Protein 6S5Z (pdb70)

Organism: Streptococcus pyogenes (NCBI:txid1314)

Solvent-accessible surface area: 9080 Å² total; per-residue (Å²): 178,73,55,98,17,80,116,126,66,78,21,60,48,25,60,33,55,15,131,68,129,34,146,9,86,4,90,70,0,8,17,2,36,95,44,8,30,105,123,8,86,30,58,31,49,142,84,81,110,4,85,14,52,76,49,30,133,39,100,3,29,0,28,0,62,8,85,75,60,32,42,22,85,13,116,2,131,0,24,5,58,121,137,13,81,131,140,60,80,20,56,46,25,60,37,56,16,127,64,126,34,144,6,95,6,93,69,0,9,17,2,38,98,46,10,26,110,102,10,84,33,57,34,71,140,84,72,111,5,83,14,53,76,50,33,134,40,79,2,28,0,29,0,58,10,71,69,64,20,44,26,84,15,112,1,117,0,23,3,53,115

Foldseek 3Di:
DDDDQQRVADWAFDEEEEEAPDDDDQVVGTDPCVRHPVPKHKDWDVPFDFHSNDFAKGKTWIWTQHPVGDIDIYIYIYGYDD/DQQVVADWAFDEEEEEAPDDDDQVVGTDPCVRAPVPWHKDWDVPFDWHRNDFDKTKTWIWTAHPVGDIDIYIYIYGYHD

Nearest PDB structures (foldseek):
  6s5z-assembly2_B  TM=1.011E+00  e=1.113E-15  Streptococcus pyogenes
  8yk7-assembly1_A  TM=9.134E-01  e=9.738E-09  Limosilactobacillus reuteri
  6s5x-assembly1_A  TM=9.521E-01  e=1.818E-08  Streptococcus agalactiae
  6sx1-assembly1_A  TM=9.566E-01  e=2.996E-08  Lactobacillus acidophilus NCFM
  6s5y-assembly6_F  TM=9.457E-01  e=1.183E-07  Streptococcus agalactiae

InterPro domains:
  IPR005877 YSIRK Gram-positive signal peptide [PF04650] (15-38)
  IPR005877 YSIRK Gram-positive signal peptide [TIGR01168] (13-41)
  IPR012706 Rib/alpha/Esp surface antigen repeat [TIGR02331] (240-312)
  IPR012706 Rib/alpha/Esp surface antigen repeat [TIGR02331] (427-504)
  IPR012706 Rib/alpha/Esp surface antigen repeat [TIGR02331] (506-583)
  IPR012706 Rib/alpha/Esp surface antigen repeat [TIGR02331] (585-662)
  IPR012706 Rib/alpha/Esp surface antigen repeat [TIGR02331] (664-741)
  IPR012706 Rib/alpha/Esp surface antigen repeat [TIGR02331] (743-820)
  IPR012706 Rib/alpha/Esp surface antigen repeat [TIGR02331] (822-899)
  IPR012706 Rib/alpha/Esp surface antigen repeat [TIGR02331] (901-978)
  IPR012706 Rib/alpha/Esp surface antigen repeat [TIGR02331] (980-1057)
  IPR012706 Rib/alpha/Esp surface antigen repeat [TIGR02331] (1059-1136)
  IPR012706 Rib/alpha/Esp surface antigen repeat [TIGR02331] (1138-1215)
  IPR013783 Immunoglobulin-like fold [G3DSA:2.60.40.10] (304-414)
  IPR014933 Alpha C protein, N-terminal [PF08829] (59-162)
  IPR019931 LPXTG cell wall anchor motif [PF00746] (1219-1260)
  IPR019931 LPXTG cell wall anchor motif [PS50847] (1227-1260)
  IPR019950 M protein-type anchor motif [PR00015] (1221-1236)
  IPR019950 M protein-type anchor motif [PR00015] (1237-1257)
  IPR035327 AlphaC, C-terminal [PF17480] (165-232)

Radius of gyration: 17.07 Å; Cα contacts (8 Å, |Δi|>4): 365; chains: 2; bounding box: 52×23×47 Å

Sequence (161 aa):
SGAMDKIKYSPEAKHRTVEQHAELDDAKDSIANTDELPSNSTYNWKNGHKPDTSTSGEKDGIVEVHYPDGTVDDVNVKVTVTSMDKIKYSPEAKHRTVEQHAELDDAKDSIANTDELPSNSTYNWKNGHKPDTSTSGEKDGIVEVHYPDGTVDDVNVKVTVTS

Structure (mmCIF, N/CA/C/O backbone):
data_6S5Z
#
_entry.id   6S5Z
#
_cell.length_a   45.423
_cell.length_b   43.560
_cell.length_c   47.615
_cell.angle_alpha   90.000
_cell.angle_beta   118.270
_cell.angle_gamma   90.000
#
_symmetry.space_group_name_H-M   'P 1 21 1'
#
loop_
_entity.id
_entity.type
_entity.pdbx_description
1 polymer 'Surface protein R28'
2 non-polymer 'SODIUM ION'
3 water water
#
loop_
_atom_site.group_PDB
_atom_site.id
_atom_site.type_symbol
_atom_site.label_atom_id
_atom_site.label_alt_id
_atom_site.label_comp_id
_atom_site.label_asym_id
_atom_site.label_entity_id
_atom_site.label_seq_id
_atom_site.pdbx_PDB_ins_code
_atom_site.Cartn_x
_atom_site.Cartn_y
_atom_site.Cartn_z
_atom_site.occupancy
_atom_site.B_iso_or_equiv
_atom_site.auth_seq_id
_atom_site.auth_comp_id
_atom_site.auth_asym_id
_atom_site.auth_atom_id
_atom_site.pdbx_PDB_model_num
ATOM 1 N N . SER A 1 1 ? 38.11700 18.32400 14.08800 1.000 30.83000 226 SER A N 1
ATOM 2 C CA . SER A 1 1 ? 37.36200 19.06600 15.09300 1.000 26.39000 226 SER A CA 1
ATOM 3 C C . SER A 1 1 ? 35.97200 18.50000 15.21700 1.000 30.40000 226 SER A C 1
ATOM 4 O O . SER A 1 1 ? 35.52500 17.74600 14.35200 1.000 36.77000 226 SER A O 1
ATOM 7 N N . GLY A 1 2 ? 35.28500 18.88000 16.28900 1.000 29.34000 227 GLY A N 1
ATOM 8 C CA . GLY A 1 2 ? 33.91200 18.45500 16.50800 1.000 32.39000 227 GLY A CA 1
ATOM 9 C C . GLY A 1 2 ? 33.30900 19.26600 17.62900 1.000 28.03000 227 GLY A C 1
ATOM 10 O O . GLY A 1 2 ? 34.01600 19.92700 18.39800 1.000 35.73000 227 GLY A O 1
ATOM 11 N N . ALA A 1 3 ? 31.98400 19.22100 17.71700 1.000 23.66000 228 ALA A N 1
ATOM 12 C CA . ALA A 1 3 ? 31.27000 19.96700 18.74500 1.000 19.23000 228 ALA A CA 1
ATOM 13 C C . ALA A 1 3 ? 31.16500 19.11000 19.99600 1.000 23.42000 228 ALA A C 1
ATOM 14 O O . ALA A 1 3 ? 30.65400 17.98700 19.94400 1.000 24.59000 228 ALA A O 1
ATOM 16 N N . MET A 1 4 ? 31.64400 19.63600 21.11600 1.000 21.94000 229 MET A N 1
ATOM 17 C CA . MET A 1 4 ? 31.49500 18.90900 22.36600 1.000 16.99000 229 MET A CA 1
ATOM 18 C C . MET A 1 4 ? 30.03500 18.94400 22.81100 1.000 15.52000 229 MET A C 1
ATOM 19 O O . MET A 1 4 ? 29.23800 19.78200 22.36400 1.000 19.92000 229 MET A O 1
ATOM 24 N N . ASP A 1 5 ? 29.69700 18.04000 23.73200 1.000 15.03000 230 ASP A N 1
ATOM 25 C CA . ASP A 1 5 ? 28.30300 17.85800 24.11500 1.000 14.39000 230 ASP A CA 1
ATOM 26 C C . ASP A 1 5 ? 27.67600 19.13400 24.66300 1.000 17.67000 230 ASP A C 1
ATOM 27 O O . ASP A 1 5 ? 26.53200 19.45700 24.32400 1.000 17.08000 230 ASP A O 1
ATOM 32 N N . LYS A 1 6 ? 28.40100 19.87900 25.50800 1.000 17.75000 231 LYS A N 1
ATOM 33 C CA . LYS A 1 6 ? 27.82300 21.08800 26.08400 1.000 18.10000 231 LYS A CA 1
ATOM 34 C C . LYS A 1 6 ? 27.55500 22.15400 25.03700 1.000 22.71000 231 LYS A C 1
ATOM 35 O O . LYS A 1 6 ? 26.80600 23.09900 25.31200 1.000 23.48000 231 LYS A O 1
ATOM 41 N N . ILE A 1 7 ? 28.17200 22.05100 23.86200 1.000 23.23000 232 ILE A 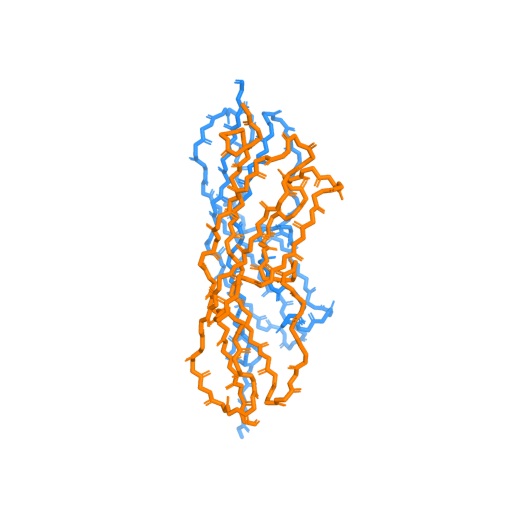N 1
ATOM 42 C CA . ILE A 1 7 ? 27.82100 22.94500 22.76100 1.000 23.83000 232 ILE A CA 1
ATOM 43 C C . ILE A 1 7 ? 26.63000 22.40500 21.97300 1.000 22.17000 232 ILE A C 1
ATOM 44 O O . ILE A 1 7 ? 25.75400 23.17300 21.56500 1.000 26.10000 232 ILE A O 1
ATOM 49 N N . LYS A 1 8 ? 26.55500 21.08300 21.77100 1.000 22.29000 233 LYS A N 1
ATOM 50 C CA . LYS A 1 8 ? 25.47400 20.52800 20.95600 1.000 21.79000 233 LYS A CA 1
ATOM 51 C C . LYS A 1 8 ? 24.12200 20.69000 21.63300 1.000 21.80000 233 LYS A C 1
ATOM 52 O O . LYS A 1 8 ? 23.10800 20.92900 20.95900 1.000 23.99000 233 LYS A O 1
ATOM 58 N N . TYR A 1 9 ? 24.08200 20.53900 22.95100 1.000 18.18000 234 TYR A N 1
ATOM 59 C CA . TYR A 1 9 ? 22.83400 20.40700 23.68100 1.000 16.19000 234 TYR A CA 1
ATOM 60 C C . TYR A 1 9 ? 22.50600 21.69800 24.42300 1.000 20.32000 234 TYR A C 1
ATOM 61 O O . TYR A 1 9 ? 23.39600 22.47000 24.79900 1.000 17.30000 234 TYR A O 1
ATOM 70 N N . SER A 1 10 ? 21.20500 21.93700 24.60900 1.000 16.25000 235 SER A N 1
ATOM 71 C CA . SER A 1 10 ? 20.69900 23.19400 25.15800 1.000 16.05000 235 SER A CA 1
ATOM 72 C C . SER A 1 10 ? 19.70100 22.93700 26.28100 1.000 15.69000 235 SER A C 1
ATOM 73 O O . SER A 1 10 ? 18.48100 23.07600 26.09600 1.000 12.75000 235 SER A O 1
ATOM 76 N N . PRO A 1 11 ? 20.17900 22.56600 27.46700 1.000 17.70000 236 PRO A N 1
ATOM 77 C CA . PRO A 1 11 ? 19.26600 22.39100 28.60000 1.000 11.04000 236 PRO A CA 1
ATOM 78 C C . PRO A 1 11 ? 18.62500 23.71300 28.99900 1.000 14.11000 236 PRO A C 1
ATOM 79 O O . PRO A 1 11 ? 19.24500 24.77900 28.93200 1.000 13.64000 236 PRO A O 1
ATOM 83 N N . GLU A 1 12 ? 17.35700 23.63300 29.38600 1.000 12.08000 237 GLU A N 1
ATOM 84 C CA . GLU A 1 12 ? 16.59100 24.79800 29.79200 1.000 13.74000 237 GLU A CA 1
ATOM 85 C C . GLU A 1 12 ? 15.94300 24.50600 31.12600 1.000 19.21000 237 GLU A C 1
ATOM 86 O O . GLU A 1 12 ? 15.48500 23.38500 31.36800 1.000 12.01000 237 GLU A O 1
ATOM 92 N N . ALA A 1 13 ? 15.88400 25.53400 31.96700 1.000 15.00000 238 ALA A N 1
ATOM 93 C CA . ALA A 1 13 ? 15.36100 25.40900 33.31600 1.000 12.83000 238 ALA A CA 1
ATOM 94 C C . ALA A 1 13 ? 13.85500 25.20500 33.32100 1.000 14.08000 238 ALA A C 1
ATOM 95 O O . ALA A 1 13 ? 13.12300 25.73100 32.47200 1.000 15.24000 238 ALA A O 1
ATOM 97 N N . LYS A 1 14 ? 13.40100 24.44800 34.31000 1.000 13.70000 239 LYS A N 1
ATOM 98 C CA . LYS A 1 14 ? 11.99700 24.32800 34.65900 1.000 13.41000 239 LYS A CA 1
ATOM 99 C C . LYS A 1 14 ? 11.78300 24.98500 36.01500 1.000 24.21000 239 LYS A C 1
ATOM 100 O O . LYS A 1 14 ? 12.49400 24.66800 36.97900 1.000 17.39000 239 LYS A O 1
ATOM 106 N N . HIS A 1 15 ? 10.82400 25.91000 36.08400 1.000 14.48000 240 HIS A N 1
ATOM 107 C CA . HIS A 1 15 ? 10.45600 26.51800 37.35700 1.000 17.34000 240 HIS A CA 1
ATOM 108 C C . HIS A 1 15 ? 9.53300 25.57100 38.11800 1.000 23.78000 240 HIS A C 1
ATOM 109 O O . HIS A 1 15 ? 8.43100 25.26600 37.64900 1.000 18.25000 240 HIS A O 1
ATOM 116 N N . ARG A 1 16 ? 9.96400 25.12000 39.29500 1.000 14.76000 241 ARG A N 1
ATOM 117 C CA . ARG A 1 16 ? 9.15400 24.24700 40.13300 1.000 17.13000 241 ARG A CA 1
ATOM 118 C C . ARG A 1 16 ? 8.57500 25.00200 41.32700 1.000 19.68000 241 ARG A C 1
ATOM 119 O O . ARG A 1 16 ? 9.17000 25.96600 41.83400 1.000 17.31000 241 ARG A O 1
ATOM 127 N N . THR A 1 17 ? 7.40200 24.54200 41.77300 1.000 16.52000 242 THR A N 1
ATOM 128 C CA . THR A 1 17 ? 6.77200 24.99300 43.01100 1.000 15.27000 242 THR A CA 1
ATOM 129 C C . THR A 1 17 ? 6.58700 23.79300 43.92600 1.000 18.15000 242 THR A C 1
ATOM 130 O O . THR A 1 17 ? 5.94700 22.80700 43.54500 1.000 17.34000 242 THR A O 1
ATOM 134 N N . VAL A 1 18 ? 7.14400 23.87300 45.12900 1.000 13.99000 243 VAL A N 1
ATOM 135 C CA . VAL A 1 18 ? 7.14100 22.75600 46.06300 1.000 16.37000 243 VAL A CA 1
ATOM 136 C C . VAL A 1 18 ? 6.80200 23.26200 47.45900 1.000 17.94000 243 VAL A C 1
ATOM 137 O O . VAL A 1 18 ? 6.90400 24.45500 47.76000 1.000 16.82000 243 VAL A O 1
ATOM 141 N N . GLU A 1 19 ? 6.43300 22.32800 48.32900 1.000 16.48000 244 GLU A N 1
ATOM 142 C CA . GLU A 1 19 ? 6.12200 22.67400 49.70800 1.000 17.45000 244 GLU A CA 1
ATOM 143 C C . GLU A 1 19 ? 7.39000 22.75500 50.55200 1.000 15.97000 244 GLU A C 1
ATOM 144 O O . GLU A 1 19 ? 8.42700 22.17600 50.21500 1.000 17.75000 244 GLU A O 1
ATOM 150 N N . GLN A 1 20 ? 7.29400 23.48500 51.66700 1.000 17.09000 245 GLN A N 1
ATOM 151 C CA . GLN A 1 20 ? 8.39800 23.55400 52.61500 1.000 19.03000 245 GLN A CA 1
ATOM 152 C C . GLN A 1 20 ? 8.83300 22.14600 52.99600 1.000 14.18000 245 GLN A C 1
ATOM 153 O O . GLN A 1 20 ? 7.99300 21.27000 53.22700 1.000 15.29000 245 GLN A O 1
ATOM 159 N N . HIS A 1 21 ? 10.14900 21.93900 53.03900 1.000 10.56000 246 HIS A N 1
ATOM 160 C CA . HIS A 1 21 ? 10.85700 20.70000 53.41600 1.000 12.76000 246 HIS A CA 1
ATOM 161 C C . HIS A 1 21 ? 10.85600 19.65600 52.30300 1.000 15.65000 246 HIS A C 1
ATOM 162 O O . HIS A 1 21 ? 11.36300 18.55500 52.49900 1.000 18.31000 246 HIS A O 1
ATOM 169 N N . ALA A 1 22 ? 10.37000 19.99500 51.11400 1.000 16.11000 247 ALA A N 1
ATOM 170 C CA . ALA A 1 22 ? 10.38200 19.05300 50.00600 1.000 13.91000 247 ALA A CA 1
ATOM 171 C C . ALA A 1 22 ? 11.80800 18.66700 49.61800 1.000 15.76000 247 ALA A C 1
ATOM 172 O O . ALA A 1 22 ? 12.76000 19.42000 49.81500 1.000 16.02000 247 ALA A O 1
ATOM 174 N N . GLU A 1 23 ? 11.95500 17.45800 49.09600 1.000 18.65000 248 GLU A N 1
ATOM 175 C CA . GLU A 1 23 ? 13.19500 17.05800 48.45200 1.000 15.62000 248 GLU A CA 1
ATOM 176 C C . GLU A 1 23 ? 13.26100 17.65200 47.04300 1.000 15.34000 248 GLU A C 1
ATOM 177 O O . GLU A 1 23 ? 12.23800 17.96400 46.42900 1.000 18.29000 248 GLU A O 1
ATOM 183 N N . LEU A 1 24 ? 14.47900 17.81400 46.53800 1.000 10.50000 249 LEU A N 1
ATOM 184 C CA . LEU A 1 24 ? 14.71400 18.36500 45.20800 1.000 7.82000 249 LEU A CA 1
ATOM 185 C C . LEU A 1 24 ? 15.75500 17.51300 44.50800 1.000 16.41000 249 LEU A C 1
ATOM 186 O O . LEU A 1 24 ? 16.93700 17.55000 44.86700 1.000 17.66000 249 LEU A O 1
ATOM 191 N N A ASP A 1 25 ? 15.30800 16.71900 43.53900 0.520 14.70000 250 ASP A N 1
ATOM 192 N N B ASP A 1 25 ? 15.32200 16.73900 43.52000 0.480 14.65000 250 ASP A N 1
ATOM 193 C CA A ASP A 1 25 ? 16.20700 16.09000 42.58600 0.520 16.30000 250 ASP A CA 1
ATOM 194 C CA B ASP A 1 25 ? 16.23900 16.07600 42.60800 0.480 16.29000 250 ASP A CA 1
ATOM 195 C C A ASP A 1 25 ? 16.56100 17.12100 41.52900 0.520 15.43000 250 ASP A C 1
ATOM 196 C C B ASP A 1 25 ? 16.55900 17.04300 41.48000 0.480 15.68000 250 ASP A C 1
ATOM 197 O O A ASP A 1 25 ? 15.67500 17.78500 40.98100 0.520 16.49000 250 ASP A O 1
ATOM 198 O O B ASP A 1 25 ? 15.64700 17.57400 40.83900 0.480 14.75000 250 ASP A O 1
ATOM 207 N N . ALA A 1 26 ? 17.85500 17.25800 41.23500 1.000 12.78000 251 ALA A N 1
ATOM 208 C CA . ALA A 1 26 ? 18.26600 18.29300 40.29500 1.000 6.93000 251 ALA A CA 1
ATOM 209 C C . ALA A 1 26 ? 17.66900 18.07200 38.90400 1.000 12.39000 251 ALA A C 1
ATOM 210 O O . ALA A 1 26 ? 17.29400 19.03500 38.22800 1.000 13.63000 251 ALA A O 1
ATOM 212 N N . LYS A 1 27 ? 17.56700 16.81600 38.46100 1.000 9.43000 252 LYS A N 1
ATOM 213 C CA . LYS A 1 27 ? 17.04100 16.55700 37.12800 1.000 7.44000 252 LYS A CA 1
ATOM 214 C C . LYS A 1 27 ? 15.63000 17.09700 36.97700 1.000 11.21000 252 LYS A C 1
ATOM 215 O O . LYS A 1 27 ? 15.19000 17.39500 35.85500 1.000 12.18000 252 LYS A O 1
ATOM 221 N N . ASP A 1 28 ? 14.88900 17.18800 38.08000 1.000 7.80000 253 ASP A N 1
ATOM 222 C CA . ASP A 1 28 ? 13.50200 17.61900 38.00600 1.000 10.44000 253 ASP A CA 1
ATOM 223 C C . ASP A 1 28 ? 13.37200 19.10700 37.73700 1.000 15.92000 253 ASP A C 1
ATOM 224 O O . ASP A 1 28 ? 12.25700 19.57300 37.45700 1.000 13.49000 253 ASP A O 1
ATOM 229 N N . SER A 1 29 ? 14.46900 19.85400 37.83000 1.000 10.06000 254 SER A N 1
ATOM 230 C CA . SER A 1 29 ? 14.49100 21.27800 37.53400 1.000 11.11000 254 SER A CA 1
ATOM 231 C C . SER A 1 29 ? 14.94200 21.57700 36.11200 1.000 11.03000 254 SER A C 1
ATOM 232 O O . SER A 1 29 ? 15.15600 22.74800 35.77200 1.000 16.52000 254 SER A O 1
ATOM 235 N N . ILE A 1 30 ? 15.08300 20.56100 35.26900 1.000 10.32000 255 ILE A N 1
ATOM 236 C CA . ILE A 1 30 ? 15.44100 20.75700 33.86900 1.000 8.27000 255 ILE A CA 1
ATOM 237 C C . ILE A 1 30 ? 14.22300 20.41700 33.01900 1.000 9.04000 255 ILE A C 1
ATOM 238 O O . ILE A 1 30 ? 13.67000 19.31900 33.13400 1.000 11.53000 255 ILE A O 1
ATOM 243 N N . ALA A 1 31 ? 13.83600 21.34500 32.14700 1.000 9.84000 256 ALA A N 1
ATOM 244 C CA . ALA A 1 31 ? 12.55900 21.23200 31.44800 1.000 18.57000 256 ALA A CA 1
ATOM 245 C C . ALA A 1 31 ? 12.61600 20.22800 30.30600 1.000 13.92000 256 ALA A C 1
ATOM 246 O O . ALA A 1 31 ? 11.59100 19.62800 29.96400 1.000 13.68000 256 ALA A O 1
ATOM 248 N N . ASN A 1 32 ? 13.78400 20.02200 29.70700 1.000 10.67000 257 ASN A N 1
ATOM 249 C CA . ASN A 1 32 ? 13.83600 19.31400 28.43700 1.000 11.17000 257 ASN A CA 1
ATOM 250 C C . ASN A 1 32 ? 14.87700 18.20300 28.46700 1.000 10.39000 257 ASN A C 1
ATOM 251 O O . ASN A 1 32 ? 15.69300 18.07400 27.54900 1.000 13.01000 257 ASN A O 1
ATOM 256 N N . THR A 1 33 ? 14.85500 17.36000 29.52000 1.000 9.95000 258 THR A N 1
ATOM 257 C CA . THR A 1 33 ? 15.78900 16.23100 29.58400 1.000 13.21000 258 THR A CA 1
ATOM 258 C C . THR A 1 33 ? 15.56500 15.24900 28.44400 1.000 16.64000 258 THR A C 1
ATOM 259 O O . THR A 1 33 ? 16.41700 14.38800 28.20400 1.000 18.76000 258 THR A O 1
ATOM 263 N N . ASP A 1 34 ? 14.41600 15.32200 27.77300 1.000 11.75000 259 ASP A N 1
ATOM 264 C CA . ASP A 1 34 ? 14.19300 14.52400 26.56600 1.000 12.45000 259 ASP A CA 1
ATOM 265 C C . ASP A 1 34 ? 14.98600 15.04100 25.37100 1.000 15.15000 259 ASP A C 1
ATOM 266 O O . ASP A 1 34 ? 15.10900 14.32800 24.37000 1.000 20.37000 259 ASP A O 1
ATOM 271 N N . GLU A 1 35 ? 15.50800 16.26300 25.44300 1.000 13.24000 260 GLU A N 1
ATOM 272 C CA . GLU A 1 35 ? 16.32100 16.83900 24.38200 1.000 14.62000 260 GLU A CA 1
ATOM 273 C C . GLU A 1 35 ? 17.81600 16.77400 24.67500 1.000 18.29000 260 GLU A C 1
ATOM 274 O O . GLU A 1 35 ? 18.61200 17.39000 23.95400 1.000 21.84000 260 GLU A O 1
ATOM 280 N N . LEU A 1 36 ? 18.21100 16.04800 25.72400 1.000 13.00000 261 LEU A N 1
ATOM 281 C CA . LEU A 1 36 ? 19.57000 15.8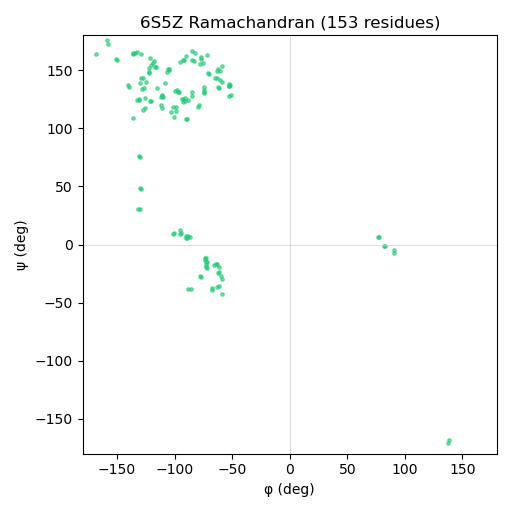4000 26.15300 1.000 13.83000 261 LEU A CA 1
ATOM 282 C C . LEU A 1 36 ? 19.82400 14.34500 26.16200 1.000 12.94000 261 LEU A C 1
ATOM 283 O O . LEU A 1 36 ? 18.88500 13.58000 26.37600 1.000 12.90000 261 LEU A O 1
ATOM 288 N N . PRO A 1 37 ? 21.06300 13.89300 25.96200 1.000 14.70000 262 PRO A N 1
ATOM 289 C CA . PRO A 1 37 ? 21.32300 12.44900 26.01300 1.000 17.43000 262 PRO A CA 1
ATOM 290 C C . PRO A 1 37 ? 20.76500 11.86800 27.30200 1.000 16.25000 262 PRO A C 1
ATOM 291 O O . PRO A 1 37 ? 20.83500 12.49200 28.35800 1.000 11.07000 262 PRO A O 1
ATOM 295 N N . SER A 1 38 ? 20.12800 10.70500 27.19500 1.000 15.78000 263 SER A N 1
ATOM 296 C CA . SER A 1 38 ? 19.48200 10.13600 28.37200 1.000 13.57000 263 SER A CA 1
ATOM 297 C C . SER A 1 38 ? 20.48600 9.57300 29.37100 1.000 10.02000 263 SER A C 1
ATOM 298 O O . SER A 1 38 ? 20.09500 9.28800 30.50400 1.000 10.02000 263 SER A O 1
ATOM 301 N N . ASN A 1 39 ? 21.75500 9.40800 28.99200 1.000 12.58000 264 ASN A N 1
ATOM 302 C CA . ASN A 1 39 ? 22.78200 9.05000 29.96100 1.000 14.90000 264 ASN A CA 1
ATOM 303 C C . ASN A 1 39 ? 23.45400 10.26300 30.60400 1.000 11.59000 264 ASN A C 1
ATOM 304 O O . ASN A 1 39 ? 24.38200 10.08700 31.39300 1.000 17.17000 264 ASN A O 1
ATOM 309 N N . SER A 1 40 ? 22.98800 11.47800 30.32000 1.000 10.70000 265 SER A N 1
ATOM 310 C CA . SER A 1 40 ? 23.43300 12.62300 31.10800 1.000 9.75000 265 SER A CA 1
ATOM 311 C C . SER A 1 40 ? 23.05600 12.41700 32.56700 1.000 12.36000 265 SER A C 1
ATOM 312 O O . SER A 1 40 ? 22.03300 11.82100 32.88000 1.000 8.95000 265 SER A O 1
ATOM 315 N N . THR A 1 41 ? 23.85900 12.96500 33.47500 1.000 15.75000 266 THR A N 1
ATOM 316 C CA . THR A 1 41 ? 23.50000 12.94000 34.88200 1.000 15.41000 266 THR A CA 1
ATOM 317 C C . THR A 1 41 ? 23.31500 14.37100 35.36900 1.000 12.04000 266 THR A C 1
ATOM 318 O O . THR A 1 41 ? 23.89900 15.30200 34.82100 1.000 13.74000 266 THR A O 1
ATOM 322 N N . TYR A 1 42 ? 22.48300 14.54300 36.39700 1.000 8.26000 267 TYR A N 1
ATOM 323 C CA . TYR 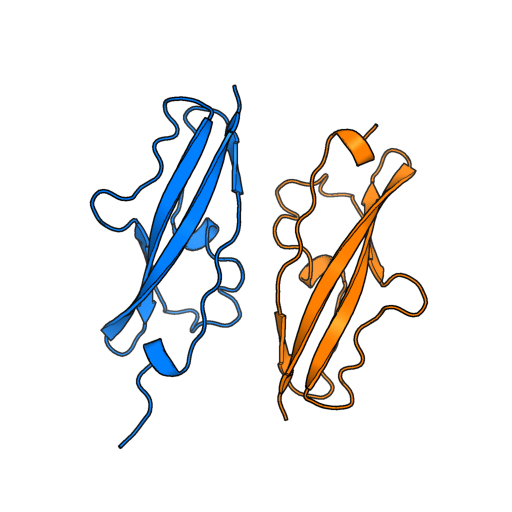A 1 42 ? 22.09700 15.86200 36.89300 1.000 8.37000 267 TYR A CA 1
ATOM 324 C C . TYR A 1 42 ? 22.37700 15.92400 38.38300 1.000 8.80000 267 TYR A C 1
ATOM 325 O O . TYR A 1 42 ? 22.04200 14.98800 39.11500 1.000 12.60000 267 TYR A O 1
ATOM 334 N N . ASN A 1 43 ? 22.98000 17.02500 38.83000 1.000 11.97000 268 ASN A N 1
ATOM 335 C CA . ASN A 1 43 ? 23.21800 17.21400 40.25400 1.000 14.28000 268 ASN A CA 1
ATOM 336 C C . ASN A 1 43 ? 23.19100 18.69900 40.54200 1.000 14.58000 268 ASN A C 1
ATOM 337 O O . ASN A 1 43 ? 23.38300 19.52100 39.64700 1.000 11.14000 268 ASN A O 1
ATOM 342 N N . TRP A 1 44 ? 22.95400 19.03300 41.80500 1.000 11.75000 269 TRP A N 1
ATOM 343 C CA . TRP A 1 44 ? 23.03600 20.42300 42.21900 1.000 9.79000 269 TRP A CA 1
ATOM 344 C C . TRP A 1 44 ? 24.48700 20.86100 42.30400 1.000 10.82000 269 TRP A C 1
ATOM 345 O O . TRP A 1 44 ? 25.33300 20.15700 42.86500 1.000 10.88000 269 TRP A O 1
ATOM 356 N N . LYS A 1 45 ? 24.76900 22.04500 41.76900 1.000 12.51000 270 LYS A N 1
ATOM 357 C CA . LYS A 1 45 ? 26.08200 22.63700 41.98200 1.000 11.70000 270 LYS A CA 1
ATOM 358 C C . LYS A 1 45 ? 26.33100 22.81600 43.47300 1.000 10.00000 270 LYS A C 1
ATOM 359 O O . LYS A 1 45 ? 25.43300 23.19000 44.22400 1.000 14.88000 270 LYS A O 1
ATOM 365 N N . ASN A 1 46 ? 27.55400 22.53500 43.89700 1.000 11.29000 271 ASN A N 1
ATOM 366 C CA . ASN A 1 46 ? 27.93500 22.76200 45.28800 1.000 10.98000 271 ASN A CA 1
ATOM 367 C C . ASN A 1 46 ? 27.60100 24.18900 45.69000 1.000 14.39000 271 ASN A C 1
ATOM 368 O O . ASN A 1 46 ? 27.99200 25.14000 45.00900 1.000 13.49000 271 ASN A O 1
ATOM 373 N N . GLY A 1 47 ? 26.87500 24.33400 46.79600 1.000 10.80000 272 GLY A N 1
ATOM 374 C CA . GLY A 1 47 ? 26.52200 25.64500 47.27900 1.000 13.16000 272 GLY A CA 1
ATOM 375 C C . GLY A 1 47 ? 25.31400 26.25000 46.61300 1.000 17.07000 272 GLY A C 1
ATOM 376 O O . GLY A 1 47 ? 24.92500 27.37200 46.96800 1.000 18.10000 272 GLY A O 1
ATOM 377 N N . HIS A 1 48 ? 24.70600 25.55100 45.65200 1.000 15.38000 273 HIS A N 1
ATOM 378 C CA . HIS A 1 48 ? 23.61900 26.12400 44.87600 1.000 17.61000 273 HIS A CA 1
ATOM 379 C C . HIS A 1 48 ? 22.42200 25.18100 44.79300 1.000 15.02000 273 HIS A C 1
ATOM 380 O O . HIS A 1 48 ? 21.66300 25.21100 43.81600 1.000 13.99000 273 HIS A O 1
ATOM 387 N N . LYS A 1 49 ? 22.22100 24.35700 45.83400 1.000 11.21000 274 LYS A N 1
ATOM 388 C CA . LYS A 1 49 ? 20.95100 23.64300 45.96400 1.000 8.83000 274 LYS A CA 1
ATOM 389 C C . LYS A 1 49 ? 19.92800 24.52700 46.66600 1.000 11.05000 274 LYS A C 1
ATOM 390 O O . LYS A 1 49 ? 20.22700 25.09200 47.73000 1.000 15.85000 274 LYS A O 1
ATOM 396 N N . PRO A 1 50 ? 18.74300 24.70600 46.09100 1.000 14.51000 275 PRO A N 1
ATOM 397 C CA . PRO A 1 50 ? 17.73300 25.54900 46.74200 1.000 11.41000 275 PRO A CA 1
ATOM 398 C C . PRO A 1 50 ? 17.35000 24.96700 48.09900 1.000 15.66000 275 PRO A C 1
ATOM 399 O O . PRO A 1 50 ? 17.12200 23.76400 48.23600 1.000 11.63000 275 PRO A O 1
ATOM 403 N N . ASP A 1 51 ? 17.28500 25.83200 49.10700 1.000 15.61000 276 ASP A N 1
ATOM 404 C CA . ASP A 1 51 ? 16.99100 25.42200 50.47900 1.000 12.56000 276 ASP A CA 1
ATOM 405 C C . ASP A 1 51 ? 15.47900 25.46900 50.69100 1.000 13.78000 276 ASP A C 1
ATOM 406 O O . ASP A 1 51 ? 14.89200 26.54600 50.78400 1.000 15.93000 276 ASP A O 1
ATOM 411 N N . THR A 1 52 ? 14.84300 24.30400 50.77800 1.000 11.14000 277 THR A N 1
ATOM 412 C CA . THR A 1 52 ? 13.40100 24.26800 50.96200 1.000 11.74000 277 THR A CA 1
ATOM 413 C C . THR A 1 52 ? 12.98500 24.34200 52.42100 1.000 10.73000 277 THR A C 1
ATOM 414 O O . THR A 1 52 ? 11.79100 24.20300 52.70300 1.000 13.61000 277 THR A O 1
ATOM 418 N N . SER A 1 53 ? 13.92700 24.55700 53.35600 1.000 18.40000 278 SER A N 1
ATOM 419 C CA . SER A 1 53 ? 13.57000 24.60300 54.77500 1.000 16.85000 278 SER A CA 1
ATOM 420 C C . SER A 1 53 ? 12.80600 25.86800 55.14600 1.000 13.87000 278 SER A C 1
ATOM 421 O O . SER A 1 53 ? 12.10900 25.88800 56.16600 1.000 13.90000 278 SER A O 1
ATOM 424 N N . THR A 1 54 ? 12.91200 26.91500 54.33900 1.000 12.76000 279 THR A N 1
ATOM 425 C CA . THR A 1 54 ? 12.09300 28.10500 54.46200 1.000 15.94000 279 THR A CA 1
ATOM 426 C C . THR A 1 54 ? 11.35300 28.33200 53.15600 1.000 14.95000 279 THR A C 1
ATOM 427 O O . THR A 1 54 ? 11.87000 28.02900 52.07800 1.000 16.08000 279 THR A O 1
ATOM 431 N N . SER A 1 55 ? 10.15400 28.89300 53.25900 1.000 15.95000 280 SER A N 1
ATOM 432 C CA . SER A 1 55 ? 9.38800 29.22400 52.06900 1.000 21.19000 280 SER A CA 1
ATOM 433 C C . SER A 1 55 ? 9.94700 30.49100 51.43700 1.000 21.95000 280 SER A C 1
ATOM 434 O O . SER A 1 55 ? 10.68400 31.25300 52.06600 1.000 18.01000 280 SER A O 1
ATOM 437 N N . GLY A 1 56 ? 9.61000 30.69800 50.17000 1.000 14.15000 281 GLY A N 1
ATOM 438 C CA . GLY A 1 56 ? 10.04200 31.86900 49.44700 1.000 19.82000 281 GLY A CA 1
ATOM 439 C C . GLY A 1 56 ? 10.45600 31.49000 48.04300 1.000 21.14000 281 GLY A C 1
ATOM 440 O O . GLY A 1 56 ? 10.17000 30.39400 47.55800 1.000 16.67000 281 GLY A O 1
ATOM 441 N N . GLU A 1 57 ? 11.09300 32.43800 47.36800 1.000 13.20000 282 GLU A N 1
ATOM 442 C CA . GLU A 1 57 ? 11.57400 32.24800 46.00900 1.000 16.29000 282 GLU A CA 1
ATOM 443 C C . GLU A 1 57 ? 13.05300 31.92000 46.07600 1.000 19.47000 282 GLU A C 1
ATOM 444 O O . GLU A 1 57 ? 13.84700 32.75200 46.52600 1.000 22.46000 282 GLU A O 1
ATOM 450 N N . LYS A 1 58 ? 13.43300 30.73900 45.60300 1.000 17.05000 283 LYS A N 1
ATOM 451 C CA . LYS A 1 58 ? 14.81500 30.33400 45.76900 1.000 11.45000 283 LYS A CA 1
ATOM 452 C C . LYS A 1 58 ? 15.44200 30.14300 44.39900 1.000 16.03000 283 LYS A C 1
ATOM 453 O O . LYS A 1 58 ? 14.76500 29.83800 43.41400 1.000 21.46000 283 LYS A O 1
ATOM 459 N N . ASP A 1 59 ? 16.75900 30.26600 44.36100 1.000 16.07000 284 ASP A N 1
ATOM 460 C CA . ASP A 1 59 ? 17.49700 30.04300 43.14000 1.000 20.31000 284 ASP A CA 1
ATOM 461 C C . ASP A 1 59 ? 18.42700 28.87000 43.38000 1.000 19.53000 284 ASP A C 1
ATOM 462 O O . ASP A 1 59 ? 18.78700 28.55600 44.52100 1.000 17.05000 284 ASP A O 1
ATOM 467 N N . GLY A 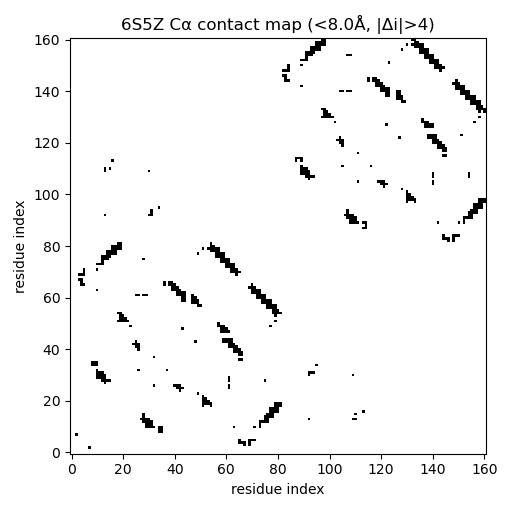1 60 ? 18.82700 28.23900 42.28300 1.000 15.51000 285 GLY A N 1
ATOM 468 C CA . GLY A 1 60 ? 19.76000 27.13400 42.35700 1.000 19.33000 285 GLY A CA 1
ATOM 469 C C . GLY A 1 60 ? 20.43600 26.99000 41.01300 1.000 19.14000 285 GLY A C 1
ATOM 470 O O . GLY A 1 60 ? 20.07900 27.65900 40.04100 1.000 19.72000 285 GLY A O 1
ATOM 471 N N . ILE A 1 61 ? 21.43600 26.11600 40.97200 1.000 8.90000 286 ILE A N 1
ATOM 472 C CA . ILE A 1 61 ? 22.16600 25.82400 39.74300 1.000 9.04000 286 ILE A CA 1
ATOM 473 C C . ILE A 1 61 ? 22.24800 24.31700 39.56600 1.000 16.48000 286 ILE A C 1
ATOM 474 O O . ILE A 1 61 ? 22.68600 23.59800 40.47400 1.000 11.43000 286 ILE A O 1
ATOM 479 N N . VAL A 1 62 ? 21.79200 23.84100 38.41300 1.000 11.93000 287 VAL A N 1
ATOM 480 C CA . VAL A 1 62 ? 21.89500 22.44200 38.04000 1.000 13.85000 287 VAL A CA 1
ATOM 481 C C . VAL A 1 62 ? 23.12100 22.27700 37.16000 1.000 15.70000 287 VAL A C 1
ATOM 482 O O . VAL A 1 62 ? 23.33200 23.06100 36.22100 1.000 15.43000 287 VAL A O 1
ATOM 486 N N . GLU A 1 63 ? 23.94600 21.28200 37.47800 1.000 13.31000 288 GLU A N 1
ATOM 487 C CA . GLU A 1 63 ? 24.99400 20.83800 36.57600 1.000 14.04000 288 GLU A CA 1
ATOM 488 C C . GLU A 1 63 ? 24.47200 19.67900 35.73900 1.000 15.57000 288 GLU A C 1
ATOM 489 O O . GLU A 1 63 ? 24.01500 18.66800 36.28900 1.000 11.09000 288 GLU A O 1
ATOM 495 N N . VAL A 1 64 ? 24.56000 19.81400 34.42200 1.000 9.23000 289 VAL A N 1
ATOM 496 C CA . VAL A 1 64 ? 24.20600 18.74000 33.49600 1.000 9.13000 289 VAL A CA 1
ATOM 497 C C . VAL A 1 64 ? 25.50700 18.12100 32.99700 1.000 12.09000 289 VAL A C 1
ATOM 498 O O . VAL A 1 64 ? 26.29400 18.78400 32.31500 1.000 13.74000 289 VAL A O 1
ATOM 502 N N . HIS A 1 65 ? 25.75900 16.86200 33.35600 1.000 10.08000 290 HIS A N 1
ATOM 503 C CA . HIS A 1 65 ? 27.01200 16.18100 33.02300 1.000 11.60000 290 HIS A CA 1
ATOM 504 C C . HIS A 1 65 ? 26.77200 15.30500 31.80000 1.000 16.16000 290 HIS A C 1
ATOM 505 O O . HIS A 1 65 ? 26.05400 14.31000 31.88100 1.000 13.33000 290 HIS A O 1
ATOM 512 N N . TYR A 1 66 ? 27.42100 15.63000 30.70400 1.000 13.49000 291 TYR A N 1
ATOM 513 C CA . TYR A 1 66 ? 27.18600 14.93600 29.45200 1.000 12.09000 291 TYR A CA 1
ATOM 514 C C . TYR A 1 66 ? 28.12200 13.74800 29.32300 1.000 17.72000 291 TYR A C 1
ATOM 515 O O . TYR A 1 66 ? 29.13500 13.66200 30.02700 1.000 18.06000 291 TYR A O 1
ATOM 524 N N . PRO A 1 67 ? 27.80700 12.80300 28.43400 1.000 15.92000 292 PRO A N 1
ATOM 525 C CA . PRO A 1 67 ? 28.66600 11.61500 28.29800 1.000 21.58000 292 PRO A CA 1
ATOM 526 C C . PRO A 1 67 ? 30.09100 11.90300 27.87100 1.000 23.73000 292 PRO A C 1
ATOM 527 O O . PRO A 1 67 ? 30.97200 11.09600 28.18100 1.000 27.12000 292 PRO A O 1
ATOM 531 N N . ASP A 1 68 ? 30.37400 13.02100 27.21000 1.000 23.07000 293 ASP A N 1
ATOM 532 C CA . ASP A 1 68 ? 31.74600 13.27100 26.78900 1.000 22.39000 293 ASP A CA 1
ATOM 533 C C . ASP A 1 68 ? 32.53600 13.99400 27.85700 1.000 24.84000 293 ASP A C 1
ATOM 534 O O . ASP A 1 68 ? 33.68400 14.38100 27.61300 1.000 22.84000 293 ASP A O 1
ATOM 539 N N . GLY A 1 69 ? 31.95100 14.16700 29.03600 1.000 21.90000 294 GLY A N 1
ATOM 540 C CA . GLY A 1 69 ? 32.62800 14.78900 30.14900 1.000 19.30000 294 GLY A CA 1
ATOM 541 C C . GLY A 1 69 ? 32.46400 16.27900 30.24500 1.000 16.33000 294 GLY A C 1
ATOM 542 O O . GLY A 1 69 ? 32.88800 16.86400 31.24900 1.000 24.07000 294 GLY A O 1
ATOM 543 N N . THR A 1 70 ? 31.85600 16.92000 29.25400 1.000 15.71000 295 THR A N 1
ATOM 544 C CA . THR A 1 70 ? 31.61000 18.33500 29.43700 1.000 21.44000 295 THR A CA 1
ATOM 545 C C . THR A 1 70 ? 30.33500 18.52100 30.25600 1.000 21.97000 295 THR A C 1
ATOM 546 O O . THR A 1 70 ? 29.52100 17.60200 30.41500 1.000 16.76000 295 THR A O 1
ATOM 550 N N . VAL A 1 71 ? 30.16400 19.73900 30.76100 1.000 18.09000 296 VAL A N 1
ATOM 551 C CA . VAL A 1 71 ? 29.15900 20.05400 31.76700 1.000 13.67000 296 VAL A CA 1
ATOM 552 C C . VAL A 1 71 ? 28.53400 21.39600 31.43300 1.000 13.88000 296 VAL A C 1
ATOM 553 O O . VAL A 1 71 ? 29.23900 22.36300 31.13800 1.000 19.38000 296 VAL A O 1
ATOM 557 N N . ASP A 1 72 ? 27.21400 21.46700 31.53700 1.000 17.06000 297 ASP A N 1
ATOM 558 C CA . ASP A 1 72 ? 26.47100 22.71300 31.42100 1.000 18.30000 297 ASP A CA 1
ATOM 559 C C . ASP A 1 72 ? 25.95800 23.09600 32.79900 1.000 16.24000 297 ASP A C 1
ATOM 560 O O . ASP A 1 72 ? 25.53400 22.23000 33.56800 1.000 19.50000 297 ASP A O 1
ATOM 565 N N . ASP A 1 73 ? 26.04000 24.38600 33.12400 1.000 14.96000 298 ASP A N 1
ATOM 566 C CA . ASP A 1 73 ? 25.41900 24.94400 34.31900 1.000 11.90000 298 ASP A CA 1
ATOM 567 C C . ASP A 1 73 ? 24.09900 25.60900 33.93200 1.000 15.18000 298 ASP A C 1
ATOM 568 O O . ASP A 1 73 ? 24.04700 26.37900 32.96900 1.000 18.41000 298 ASP A O 1
ATOM 573 N N . VAL A 1 74 ? 23.04300 25.31600 34.68100 1.000 11.83000 299 VAL A N 1
ATOM 574 C CA . VAL A 1 74 ? 21.71100 25.82100 34.37500 1.000 15.86000 299 VAL A CA 1
ATOM 575 C C . VAL A 1 74 ? 21.13600 26.48800 35.61600 1.000 14.99000 299 VAL A C 1
ATOM 576 O O . VAL A 1 74 ? 20.91800 25.82400 36.63300 1.000 9.40000 299 VAL A O 1
ATOM 580 N N . ASN A 1 75 ? 20.89500 27.79800 35.53200 1.000 15.66000 300 ASN A N 1
ATOM 581 C CA . ASN A 1 75 ? 20.24800 28.52700 36.61400 1.000 14.10000 300 ASN A CA 1
ATOM 582 C C . ASN A 1 75 ? 18.76100 28.20700 36.65500 1.000 13.88000 300 ASN A C 1
ATOM 583 O O . ASN A 1 75 ? 18.07400 28.27100 35.62900 1.000 12.90000 300 ASN A O 1
ATOM 588 N N . VAL A 1 76 ? 18.26000 27.88400 37.84300 1.000 10.01000 301 VAL A N 1
ATOM 589 C CA . VAL A 1 76 ? 16.86800 27.48300 38.03000 1.000 9.43000 301 VAL A CA 1
ATOM 590 C C . VAL A 1 76 ? 16.27200 28.23000 39.21100 1.000 10.16000 301 VAL A C 1
ATOM 591 O O . VAL A 1 76 ? 16.97200 28.82200 40.03000 1.000 16.45000 301 VAL A O 1
ATOM 595 N N . LYS A 1 77 ? 14.95300 28.18000 39.28600 1.000 12.78000 302 LYS A N 1
ATOM 596 C CA . LYS A 1 77 ? 14.20400 28.85700 40.32500 1.000 18.61000 302 LYS A CA 1
ATOM 597 C C . LYS A 1 77 ? 13.23000 27.86700 40.93300 1.000 18.86000 302 LYS A C 1
ATOM 598 O O . LYS A 1 77 ? 12.63500 27.04900 40.22200 1.000 20.43000 302 LYS A O 1
ATOM 604 N N . VAL A 1 78 ? 13.09500 27.92500 42.25200 1.000 14.37000 303 VAL A N 1
ATOM 605 C CA . VAL A 1 78 ? 12.17000 27.07100 42.97400 1.000 14.22000 303 VAL A CA 1
ATOM 606 C C . VAL A 1 78 ? 11.36300 27.96400 43.89800 1.000 11.42000 303 VAL A C 1
ATOM 607 O O . VAL A 1 78 ? 11.93000 28.71700 44.70200 1.000 12.26000 303 VAL A O 1
ATOM 611 N N . THR A 1 79 ? 10.05000 27.89900 43.77100 1.000 12.72000 304 THR A N 1
ATOM 612 C CA . THR A 1 79 ? 9.15100 28.58000 44.68000 1.000 20.60000 304 THR A CA 1
ATOM 613 C C . THR A 1 79 ? 8.82600 27.60600 45.79600 1.000 19.24000 304 THR A C 1
ATOM 614 O O . THR A 1 79 ? 8.45000 26.46200 45.52900 1.000 14.21000 304 THR A O 1
ATOM 618 N N . VAL A 1 80 ? 9.03400 28.02100 47.03900 1.000 14.78000 305 VAL A N 1
ATOM 619 C CA . VAL A 1 80 ? 8.69900 27.18000 48.17800 1.000 13.68000 305 VAL A CA 1
ATOM 620 C C . VAL A 1 80 ? 7.52300 27.82800 48.89700 1.000 15.04000 305 VAL A C 1
ATOM 621 O O . VAL A 1 80 ? 7.60800 28.99200 49.30300 1.000 17.47000 305 VAL A O 1
ATOM 625 N N . THR A 1 81 ? 6.41100 27.10300 48.99900 1.000 25.54000 306 THR A N 1
ATOM 626 C CA . THR A 1 81 ? 5.19400 27.58100 49.64800 1.000 17.03000 306 THR A CA 1
ATOM 627 C C . THR A 1 81 ? 5.11900 27.11700 51.10300 1.000 31.48000 306 THR A C 1
ATOM 628 O O . THR A 1 81 ? 5.71100 26.10700 51.49300 1.000 37.29000 306 THR A O 1
ATOM 632 N N . SER A 1 82 ? 4.34100 27.84400 51.89900 1.000 33.46000 307 SER A N 1
ATOM 633 C CA . SER A 1 82 ? 4.11900 27.46500 53.29500 1.000 42.79000 307 SER A CA 1
ATOM 634 C C . SER A 1 82 ? 2.67000 27.71600 53.71700 1.000 50.93000 307 SER A C 1
ATOM 635 O O . SER A 1 82 ? 2.02500 28.65300 53.25100 1.000 52.85000 307 SER A O 1
ATOM 638 N N . MET B 1 4 ? -11.50900 28.76000 41.89800 1.000 44.37000 229 MET B N 1
ATOM 639 C CA . MET B 1 4 ? -11.58200 27.88100 40.73400 1.000 49.76000 229 MET B CA 1
ATOM 640 C C . MET B 1 4 ? -10.18000 27.44300 40.29300 1.000 47.39000 229 MET B C 1
ATOM 641 O O . MET B 1 4 ? -9.18100 28.07200 40.65200 1.000 38.53000 229 MET B O 1
ATOM 646 N N . ASP B 1 5 ? -10.12000 26.35500 39.51800 1.000 38.10000 230 ASP B N 1
ATOM 647 C CA . ASP B 1 5 ? -8.83300 25.77000 39.14600 1.000 45.29000 230 ASP B CA 1
ATOM 648 C C . ASP B 1 5 ? -7.97700 26.75500 38.35100 1.000 43.48000 230 ASP B C 1
ATOM 649 O O . ASP B 1 5 ? -6.74800 26.77400 38.49200 1.000 42.31000 230 ASP B O 1
ATOM 654 N N . LYS B 1 6 ? -8.60900 27.57300 37.50300 1.000 43.38000 231 LYS B N 1
ATOM 655 C CA . LYS B 1 6 ? -7.87200 28.54100 36.69300 1.000 47.43000 231 LYS B CA 1
ATOM 656 C C . LYS B 1 6 ? -7.13500 29.55600 37.55900 1.000 51.66000 231 LYS B C 1
ATOM 657 O O . LYS B 1 6 ? -6.12400 30.12500 37.13100 1.000 54.98000 231 LYS B O 1
ATOM 663 N N . ILE B 1 7 ? -7.61100 29.77900 38.78100 1.000 49.61000 232 ILE B N 1
ATOM 664 C CA . ILE B 1 7 ? -6.91700 30.63700 39.73400 1.000 47.42000 232 ILE B CA 1
ATOM 665 C C . ILE B 1 7 ? -5.90300 29.84300 40.54700 1.000 43.83000 232 ILE B C 1
ATOM 666 O O . ILE B 1 7 ? -4.79900 30.32100 40.81600 1.000 44.07000 232 ILE B O 1
ATOM 671 N N . LYS B 1 8 ? -6.26200 28.61300 40.91600 1.000 41.45000 233 LYS B N 1
ATOM 672 C CA . LYS B 1 8 ? -5.41500 27.80700 41.78500 1.000 44.41000 233 LYS B CA 1
ATOM 673 C C . LYS B 1 8 ? -4.11800 27.39700 41.09000 1.000 44.14000 233 LYS B C 1
ATOM 674 O O . LYS B 1 8 ? -3.05100 27.39200 41.71300 1.000 41.06000 233 LYS B O 1
ATOM 680 N N . TYR B 1 9 ? -4.17900 27.06300 39.80600 1.000 18.47000 234 TYR B N 1
ATOM 681 C CA . TYR B 1 9 ? -3.05900 26.41500 39.14300 1.000 17.29000 234 TYR B CA 1
ATOM 682 C C . TYR B 1 9 ? -2.33500 27.38900 38.22600 1.000 22.22000 234 TYR B C 1
ATOM 683 O O . TYR B 1 9 ? -2.92600 28.33600 37.70500 1.000 20.89000 234 TYR B O 1
ATOM 692 N N . SER B 1 10 ? -1.03700 27.16000 38.04200 1.000 14.59000 235 SER B N 1
ATOM 693 C CA . SER B 1 10 ? -0.18700 28.06300 37.26400 1.000 17.70000 235 SER B CA 1
ATOM 694 C C . SER B 1 10 ? 0.60300 27.25400 36.24500 1.000 15.75000 235 SER B C 1
ATOM 695 O O . SER B 1 10 ? 1.81100 27.05000 36.40700 1.000 15.37000 235 SER B O 1
ATOM 698 N N . PRO B 1 11 ? -0.04200 26.79900 35.16600 1.000 13.87000 236 PRO B N 1
ATOM 699 C CA . PRO B 1 11 ? 0.70200 26.08900 34.12200 1.000 13.52000 236 PRO B CA 1
ATOM 700 C C . PRO B 1 11 ? 1.73300 26.99500 33.47800 1.000 14.26000 236 PRO B C 1
ATOM 701 O O . PRO B 1 11 ? 1.52100 28.20100 33.31700 1.000 15.34000 236 PRO B O 1
ATOM 705 N N . GLU B 1 12 ? 2.87500 26.40300 33.14300 1.000 14.20000 237 GLU B N 1
ATOM 706 C CA . GLU B 1 12 ? 3.97300 27.13100 32.53900 1.000 15.06000 237 GLU B CA 1
ATOM 707 C C . GLU B 1 12 ? 4.41500 26.43100 31.27300 1.000 16.24000 237 GLU B C 1
ATOM 708 O O . GLU B 1 12 ? 4.40700 25.20000 31.19400 1.000 21.08000 237 GLU B O 1
ATOM 714 N N . ALA B 1 13 ? 4.77900 27.23600 30.28000 1.000 16.70000 238 ALA B N 1
ATOM 715 C CA . ALA B 1 13 ? 5.17500 26.72600 28.98100 1.000 16.16000 238 ALA B CA 1
ATOM 716 C C . ALA B 1 13 ? 6.51500 26.02000 29.05900 1.000 17.66000 238 ALA B C 1
ATOM 717 O O . ALA B 1 13 ? 7.41100 26.43300 29.79500 1.000 16.17000 238 ALA B O 1
ATOM 719 N N . LYS B 1 14 ? 6.66200 24.98900 28.23300 1.000 16.28000 239 LYS B N 1
ATOM 720 C CA . LYS B 1 14 ? 7.94000 24.34900 27.97000 1.000 14.25000 239 LYS B CA 1
ATOM 721 C C . LYS B 1 14 ? 8.34500 24.64900 26.53400 1.000 23.34000 239 LYS B C 1
ATOM 722 O O . LYS B 1 14 ? 7.55500 24.44000 25.60400 1.000 18.15000 239 LYS B O 1
ATOM 728 N N . HIS B 1 15 ? 9.56900 25.13800 26.35200 1.000 19.37000 240 HIS B N 1
ATOM 729 C CA . HIS B 1 15 ? 10.08600 25.35500 25.00700 1.000 20.16000 240 HIS B CA 1
ATOM 730 C C . HIS B 1 15 ? 10.55300 24.03100 24.42200 1.000 19.07000 240 HIS B C 1
ATOM 731 O O . HIS B 1 15 ? 11.44700 23.38500 24.98000 1.000 15.54000 240 HIS B O 1
ATOM 738 N N . ARG B 1 16 ? 9.96100 23.62100 23.30900 1.000 17.23000 241 ARG B N 1
ATOM 739 C CA . ARG B 1 16 ? 10.38900 22.39700 22.65300 1.000 15.75000 241 ARG B CA 1
ATOM 740 C C . ARG B 1 16 ? 11.17400 22.69500 21.38300 1.000 15.96000 241 ARG B C 1
ATOM 741 O O . ARG B 1 16 ? 10.92700 23.68200 20.68000 1.000 13.43000 241 ARG B O 1
ATOM 749 N N . THR B 1 17 ? 12.11000 21.80000 21.09400 1.000 12.65000 242 THR B N 1
ATOM 750 C CA . THR B 1 17 ? 12.83400 21.75700 19.83200 1.000 14.18000 242 THR B CA 1
ATOM 751 C C . THR B 1 17 ? 12.58800 20.39000 19.22600 1.000 16.93000 242 THR B C 1
ATOM 752 O O . THR B 1 17 ? 12.86000 19.37200 19.86700 1.000 19.15000 242 THR B O 1
ATOM 756 N N . VAL B 1 18 ? 12.05800 20.37000 18.00300 1.000 11.91000 243 VAL B N 1
ATOM 757 C CA . VAL B 1 18 ? 11.61800 19.15000 17.33500 1.000 13.15000 243 VAL B CA 1
ATOM 758 C C . VAL B 1 18 ? 12.10100 19.18500 15.89000 1.000 16.14000 243 VAL B C 1
ATOM 759 O O . VAL B 1 18 ? 12.49400 20.22700 15.36800 1.000 16.64000 243 VAL B O 1
ATOM 763 N N . GLU B 1 19 ? 12.05800 18.03000 15.22900 1.000 13.13000 244 GLU B N 1
ATOM 764 C CA . GLU B 1 19 ? 12.43800 18.00400 13.81900 1.000 15.10000 244 GLU B CA 1
ATOM 765 C C . GLU B 1 19 ? 11.25100 18.37100 12.91400 1.000 16.84000 244 GLU B C 1
ATOM 766 O O . GLU B 1 19 ? 10.08400 18.28700 13.30900 1.000 15.17000 244 GLU B O 1
ATOM 772 N N . GLN B 1 20 ? 11.56100 18.80300 11.68400 1.000 16.93000 245 GLN B N 1
ATOM 773 C CA . GLN B 1 20 ? 10.51300 19.10000 10.70700 1.000 19.72000 245 GLN B CA 1
ATOM 774 C C . GLN B 1 20 ? 9.56300 17.91400 10.55400 1.000 17.00000 245 GLN B C 1
ATOM 775 O O . GLN B 1 20 ? 9.99300 16.76300 10.51600 1.000 14.78000 245 GLN B O 1
ATOM 781 N N . HIS B 1 21 ? 8.26100 18.20600 10.51600 1.000 15.21000 246 HIS B N 1
ATOM 782 C CA . HIS B 1 21 ? 7.15700 17.25000 10.32200 1.000 17.61000 246 HIS B CA 1
ATOM 783 C C . HIS B 1 21 ? 6.84000 16.43900 11.57600 1.000 16.67000 246 HIS B C 1
ATOM 784 O O . HIS B 1 21 ? 6.00100 15.52100 11.50600 1.000 16.76000 246 HIS B O 1
ATOM 791 N N . ALA B 1 22 ? 7.45800 16.74200 12.71700 1.000 12.01000 247 ALA B N 1
ATOM 792 C CA . ALA B 1 22 ? 7.14100 16.04900 13.96200 1.000 19.49000 247 ALA B CA 1
ATOM 793 C C . ALA B 1 22 ? 5.69500 16.29700 14.38500 1.000 13.08000 247 ALA B C 1
ATOM 794 O O . ALA B 1 22 ? 5.11600 17.34900 14.11900 1.000 17.71000 247 ALA B O 1
ATOM 796 N N . GLU B 1 23 ? 5.11000 15.31200 15.05900 1.000 13.31000 248 GLU B N 1
ATOM 797 C CA . GLU B 1 23 ? 3.82900 15.52900 15.71900 1.000 21.11000 248 GLU B CA 1
ATOM 798 C C . GLU B 1 23 ? 4.02100 16.35700 16.99200 1.000 24.24000 248 GLU B C 1
ATOM 799 O O . GLU B 1 23 ? 5.10500 16.40900 17.57600 1.000 28.17000 248 GLU B O 1
ATOM 805 N N . LEU B 1 24 ? 2.95200 17.02700 17.41300 1.000 13.07000 249 LEU B N 1
ATOM 806 C CA . LEU B 1 24 ? 2.99900 17.84500 18.62300 1.000 14.69000 249 LEU B CA 1
ATOM 807 C C . LEU B 1 24 ? 1.75000 17.59100 19.44500 1.000 12.14000 249 LEU B C 1
ATOM 808 O O . LEU B 1 24 ? 0.65900 18.01200 19.05800 1.000 18.53000 249 LEU B O 1
ATOM 813 N N . ASP B 1 25 ? 1.90200 16.90900 20.57500 1.000 13.19000 250 ASP B N 1
ATOM 814 C CA A ASP B 1 25 ? 0.83100 16.81000 21.55300 0.580 15.21000 250 ASP B CA 1
ATOM 815 C CA B ASP B 1 25 ? 0.83400 16.80500 21.56000 0.420 15.47000 250 ASP B CA 1
ATOM 816 C C . ASP B 1 25 ? 0.91600 18.02100 22.47100 1.000 12.20000 250 ASP B C 1
ATOM 817 O O . ASP B 1 25 ? 1.99600 18.35900 22.96900 1.000 17.85000 250 ASP B O 1
ATOM 826 N N . ALA B 1 26 ? -0.21800 18.68900 22.68300 1.000 13.96000 251 ALA B N 1
ATOM 827 C CA . ALA B 1 26 ? -0.18600 19.96300 23.40300 1.000 12.37000 251 ALA B CA 1
ATOM 828 C C . ALA B 1 26 ? 0.31000 19.78500 24.82600 1.000 12.32000 251 ALA B C 1
ATOM 829 O O . ALA B 1 26 ? 0.99000 20.66200 25.36700 1.000 12.31000 251 ALA B O 1
ATOM 831 N N . LYS B 1 27 ? -0.04700 18.67800 25.46300 1.000 12.40000 252 LYS B N 1
ATOM 832 C CA . LYS B 1 27 ? 0.38400 18.46600 26.83800 1.000 13.06000 252 LYS B CA 1
ATOM 833 C C . LYS B 1 27 ? 1.89900 18.48600 26.94900 1.000 16.64000 252 LYS B C 1
ATOM 834 O O . LYS B 1 27 ? 2.44100 18.88700 27.98700 1.000 17.38000 252 LYS B O 1
ATOM 840 N N . ASP B 1 28 ? 2.59900 18.08700 25.88200 1.000 13.48000 253 ASP B N 1
ATO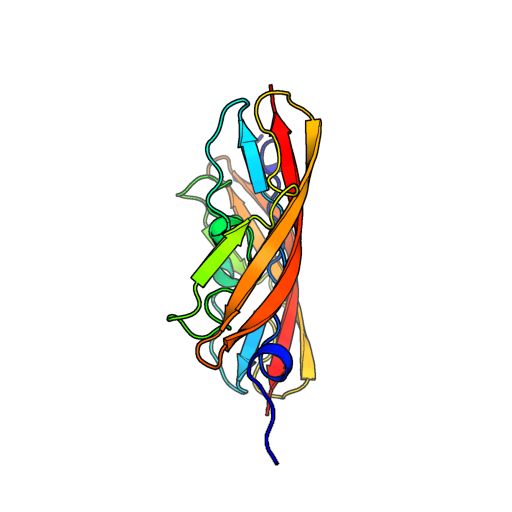M 841 C CA . ASP B 1 28 ? 4.05500 18.04000 25.91500 1.000 13.09000 253 ASP B CA 1
ATOM 842 C C . ASP B 1 28 ? 4.67400 19.42000 25.88100 1.000 13.67000 253 ASP B C 1
ATOM 843 O O . ASP B 1 28 ? 5.88000 19.54900 26.12300 1.000 17.82000 253 ASP B O 1
ATOM 848 N N . SER B 1 29 ? 3.88700 20.44600 25.58600 1.000 12.77000 254 SER B N 1
ATOM 849 C CA . SER B 1 29 ? 4.38800 21.80700 25.60300 1.000 12.88000 254 SER B CA 1
ATOM 850 C C . SER B 1 29 ? 4.13300 22.50300 26.93300 1.000 13.25000 254 SER B C 1
ATOM 851 O O . SER B 1 29 ? 4.31700 23.71600 27.02300 1.000 13.10000 254 SER B O 1
ATOM 854 N N . ILE B 1 30 ? 3.69600 21.77700 27.95700 1.000 12.89000 255 ILE B N 1
ATOM 855 C CA . ILE B 1 30 ? 3.49800 22.34100 29.28900 1.000 13.03000 255 ILE B CA 1
ATOM 856 C C . ILE B 1 30 ? 4.55600 21.74600 30.20400 1.000 13.45000 255 ILE B C 1
ATOM 857 O O . ILE B 1 30 ? 4.71600 20.51900 30.27000 1.000 13.50000 255 ILE B O 1
ATOM 862 N N . ALA B 1 31 ? 5.28000 22.62100 30.90200 1.000 13.88000 256 ALA B N 1
ATOM 863 C CA . ALA B 1 31 ? 6.47100 22.20400 31.62700 1.000 14.49000 256 ALA B CA 1
ATOM 864 C C . ALA B 1 31 ? 6.13800 21.51200 32.93200 1.000 18.67000 256 ALA B C 1
ATOM 865 O O . ALA B 1 31 ? 6.92500 20.68400 33.40700 1.000 21.28000 256 ALA B O 1
ATOM 867 N N . ASN B 1 32 ? 4.99600 21.82700 33.52700 1.000 15.35000 257 ASN B N 1
ATOM 868 C CA . ASN B 1 32 ? 4.74300 21.44200 34.90200 1.000 14.63000 257 ASN B CA 1
ATOM 869 C C . ASN B 1 32 ? 3.39700 20.74100 35.03100 1.000 14.15000 257 ASN B C 1
ATOM 870 O O . ASN B 1 32 ? 2.61200 21.01300 35.93800 1.000 19.00000 257 ASN B O 1
ATOM 875 N N . THR B 1 33 ? 3.12500 19.77300 34.15100 1.000 14.20000 258 THR B N 1
ATOM 876 C CA . THR B 1 33 ? 1.87600 19.02600 34.28100 1.000 13.56000 258 THR B CA 1
ATOM 877 C C . THR B 1 33 ? 1.81100 18.22100 35.57900 1.000 14.17000 258 THR B C 1
ATOM 878 O O . THR B 1 33 ? 0.72200 17.79900 35.97900 1.000 16.09000 258 THR B O 1
ATOM 882 N N . ASP B 1 34 ? 2.94500 17.99700 36.24500 1.000 16.58000 259 ASP B N 1
ATOM 883 C CA . ASP B 1 34 ? 2.94100 17.35000 37.55200 1.000 17.38000 259 ASP B CA 1
ATOM 884 C C . ASP B 1 34 ? 2.40000 18.26200 38.64000 1.000 19.71000 259 ASP B C 1
ATOM 885 O O . ASP B 1 34 ? 2.08400 17.78400 39.73700 1.000 22.06000 259 ASP B O 1
ATOM 890 N N . GLU B 1 35 ? 2.29900 19.55800 38.35700 1.000 15.48000 260 GLU B N 1
ATOM 891 C CA . GLU B 1 35 ? 1.77600 20.54600 39.28700 1.000 16.71000 260 GLU B CA 1
ATOM 892 C C . GLU B 1 35 ? 0.33800 20.92600 38.96700 1.000 19.22000 260 GLU B C 1
ATOM 893 O O . GLU B 1 35 ? -0.20000 21.86100 39.56700 1.000 23.92000 260 GLU B O 1
ATOM 899 N N . LEU B 1 36 ? -0.29800 20.20400 38.05200 1.000 15.67000 261 LEU B N 1
ATOM 900 C CA . LEU B 1 36 ? -1.66100 20.40400 37.59600 1.000 13.66000 261 LEU B CA 1
ATOM 901 C C . LEU B 1 36 ? -2.47200 19.14300 37.87100 1.000 14.03000 261 LEU B C 1
ATOM 902 O O . LEU B 1 36 ? -1.89300 18.06100 38.00700 1.000 15.31000 261 LEU B O 1
ATOM 907 N N . PRO B 1 37 ? -3.79300 19.24800 38.02500 1.000 17.01000 262 PRO B N 1
ATOM 908 C CA . PRO B 1 37 ? -4.59900 18.03600 38.24600 1.000 17.16000 262 PRO B CA 1
ATOM 909 C C . PRO B 1 37 ? -4.30600 17.00600 37.16300 1.000 15.62000 262 PRO B C 1
ATOM 910 O O . PRO B 1 37 ? -4.14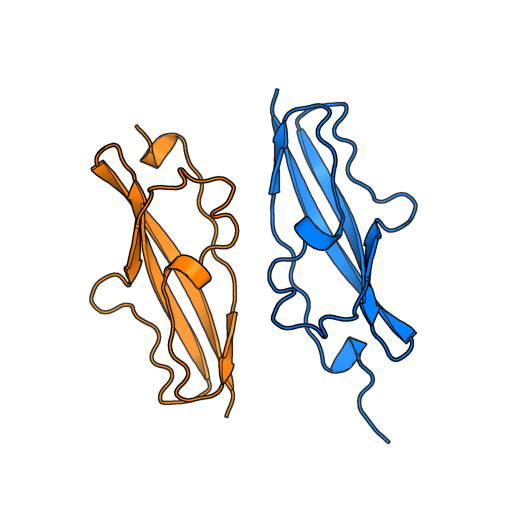400 17.34400 35.99200 1.000 13.28000 262 PRO B O 1
ATOM 914 N N . SER B 1 38 ? -4.18500 15.74200 37.56900 1.000 21.01000 263 SER B N 1
ATOM 915 C CA . SER B 1 38 ? -3.73300 14.73700 36.61800 1.000 20.98000 263 SER B CA 1
ATOM 916 C C . SER B 1 38 ? -4.79900 14.38600 35.58900 1.000 19.93000 263 SER B C 1
ATOM 917 O O . SER B 1 38 ? -4.46500 13.82000 34.54400 1.000 22.01000 263 SER B O 1
ATOM 920 N N . ASN B 1 39 ? -6.06500 14.71100 35.84900 1.000 17.94000 264 ASN B N 1
ATOM 921 C CA . ASN B 1 39 ? -7.12100 14.54700 34.85800 1.000 14.53000 264 ASN B CA 1
ATOM 922 C C . ASN B 1 39 ? -7.41000 15.82600 34.07100 1.000 14.13000 264 ASN B C 1
ATOM 923 O O . ASN B 1 39 ? -8.43400 15.90400 33.39200 1.000 16.28000 264 ASN B O 1
ATOM 928 N N . SER B 1 40 ? -6.55400 16.84000 34.17000 1.000 16.05000 265 SER B N 1
ATOM 929 C CA . SER B 1 40 ? -6.65700 17.94800 33.23600 1.000 13.00000 265 SER B CA 1
ATOM 930 C C . SER B 1 40 ? -6.50300 17.41400 31.81900 1.000 16.43000 265 SER B C 1
ATOM 931 O O . SER B 1 40 ? -5.90800 16.35500 31.59600 1.000 15.78000 265 SER B O 1
ATOM 934 N N . THR B 1 41 ? -7.09100 18.12400 30.86200 1.000 14.92000 266 THR B N 1
ATOM 935 C CA . THR B 1 41 ? -6.88900 17.80600 29.45500 1.000 16.10000 266 THR B CA 1
ATOM 936 C C . THR B 1 41 ? -6.17900 18.96900 28.78100 1.000 19.59000 266 THR B C 1
ATOM 937 O O . THR B 1 41 ? -6.28300 20.11900 29.21500 1.000 16.65000 266 THR B O 1
ATOM 941 N N . TYR B 1 42 ? -5.44200 18.65700 27.71900 1.000 18.98000 267 TYR B N 1
ATOM 942 C CA . TYR B 1 42 ? -4.61400 19.63500 27.02700 1.000 15.25000 267 TYR B CA 1
ATOM 943 C C . TYR B 1 42 ? -4.92400 19.59700 25.54200 1.000 13.33000 267 TYR B C 1
ATOM 944 O O . TYR B 1 42 ? -4.96000 18.51800 24.95700 1.000 12.79000 267 TYR B O 1
ATOM 953 N N . ASN B 1 43 ? -5.09900 20.76100 24.92100 1.000 12.66000 268 ASN B N 1
ATOM 954 C CA . ASN B 1 43 ? -5.29400 20.79400 23.47600 1.000 16.17000 268 ASN B CA 1
ATOM 955 C C . ASN B 1 43 ? -4.76300 22.10500 22.92700 1.000 15.32000 268 ASN B C 1
ATOM 956 O O . ASN B 1 43 ? -4.59200 23.08200 23.65900 1.000 13.96000 268 ASN B O 1
ATOM 961 N N . TRP B 1 44 ? -4.48000 22.10200 21.62700 1.000 13.02000 269 TRP B N 1
ATOM 962 C CA . TRP B 1 44 ? -4.10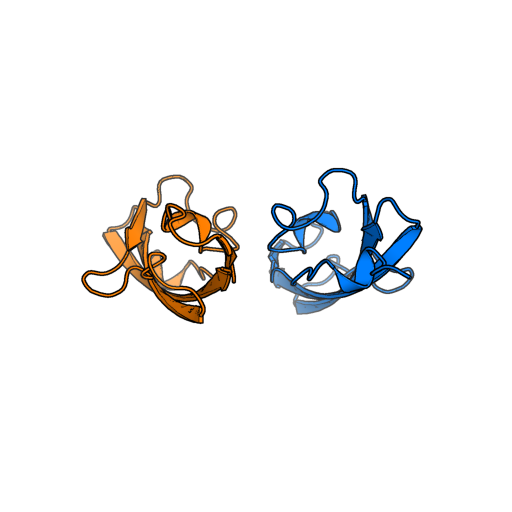000 23.32900 20.94700 1.000 13.37000 269 TRP B CA 1
ATOM 963 C C . TRP B 1 44 ? -5.33300 24.18900 20.76600 1.000 13.58000 269 TRP B C 1
ATOM 964 O O . TRP B 1 44 ? -6.38300 23.70000 20.34600 1.000 14.13000 269 TRP B O 1
ATOM 975 N N . LYS B 1 45 ? -5.21300 25.46300 21.09500 1.000 8.52000 270 LYS B N 1
ATOM 976 C CA . LYS B 1 45 ? -6.26400 26.41000 20.77100 1.000 13.63000 270 LYS B CA 1
ATOM 977 C C . LYS B 1 45 ? -6.46300 26.44700 19.25800 1.000 10.45000 270 LYS B C 1
ATOM 978 O O . LYS B 1 45 ? -5.50400 26.34800 18.49200 1.000 10.50000 270 LYS B O 1
ATOM 984 N N . ASN B 1 46 ? -7.71200 26.54900 18.82800 1.000 11.84000 271 ASN B N 1
ATOM 985 C CA . ASN B 1 46 ? -7.99400 26.64900 17.39500 1.000 15.36000 271 ASN B CA 1
ATOM 986 C C . ASN B 1 46 ? -7.15900 27.73700 16.73700 1.000 14.90000 271 ASN B C 1
ATOM 987 O O . ASN B 1 46 ? -7.12700 28.88000 17.19600 1.000 15.21000 271 ASN B O 1
ATOM 992 N N . GLY B 1 47 ? -6.48700 27.37400 15.65000 1.000 11.31000 272 GLY B N 1
ATOM 993 C CA . GLY B 1 47 ? -5.66700 28.32100 14.93200 1.000 14.88000 272 GLY B CA 1
ATOM 994 C C . GLY B 1 47 ? -4.28800 28.53500 15.50900 1.000 15.35000 272 GLY B C 1
ATOM 995 O O . GLY B 1 47 ? -3.50200 29.28600 14.92100 1.000 15.10000 272 GLY B O 1
ATOM 996 N N . HIS B 1 48 ? -3.95400 27.87400 16.61800 1.000 10.27000 273 HIS B N 1
ATOM 997 C CA . HIS B 1 48 ? -2.70200 28.13000 17.32100 1.000 12.53000 273 HIS B CA 1
ATOM 998 C C . HIS B 1 48 ? -1.93400 26.84500 17.60900 1.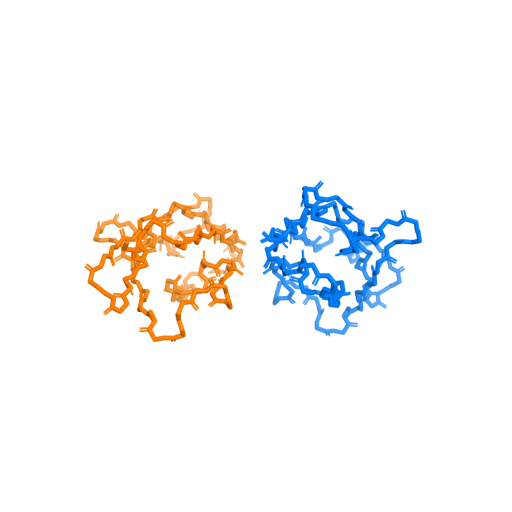000 15.16000 273 HIS B C 1
ATOM 999 O O . HIS B 1 48 ? -1.21000 26.77300 18.61000 1.000 11.04000 273 HIS B O 1
ATOM 1006 N N . LYS B 1 49 ? -2.07400 25.79800 16.72000 1.000 13.86000 274 LYS B N 1
ATOM 1007 C CA . LYS B 1 49 ? -1.12700 24.68000 16.78100 1.000 13.43000 274 LYS B CA 1
ATOM 1008 C C . LYS B 1 49 ? 0.12200 25.00500 15.96500 1.000 12.84000 274 LYS B C 1
ATOM 1009 O O . LYS B 1 49 ? 0.00300 25.44500 14.82000 1.000 11.86000 274 LYS B O 1
ATOM 1015 N N . PRO B 1 50 ? 1.32300 24.81800 16.51800 1.000 11.76000 275 PRO B N 1
ATOM 1016 C CA . PRO B 1 50 ? 2.53700 25.12100 15.75400 1.000 9.58000 275 PRO B CA 1
ATOM 1017 C C . PRO B 1 50 ? 2.64300 24.24000 14.52600 1.000 9.77000 275 PRO B C 1
ATOM 1018 O O . PRO B 1 50 ? 2.38900 23.02700 14.57400 1.000 13.56000 275 PRO B O 1
ATOM 1022 N N . ASP B 1 51 ? 2.99200 24.86400 13.40700 1.000 10.38000 276 ASP B N 1
ATOM 1023 C CA . ASP B 1 51 ? 3.08800 24.16900 12.12800 1.000 15.85000 276 ASP B CA 1
ATOM 1024 C C . ASP B 1 51 ? 4.50800 23.62900 11.98200 1.000 14.01000 276 ASP B C 1
ATOM 1025 O O . ASP B 1 51 ? 5.45200 24.40500 11.79600 1.000 14.85000 276 ASP B O 1
ATOM 1030 N N . THR B 1 52 ? 4.68100 22.30300 12.09600 1.000 13.73000 277 THR B N 1
ATOM 1031 C CA . THR B 1 52 ? 6.02300 21.73000 11.95300 1.000 13.36000 277 THR B CA 1
ATOM 1032 C C . THR B 1 52 ? 6.38200 21.36500 10.51600 1.000 14.50000 277 THR B C 1
ATOM 1033 O O . THR B 1 52 ? 7.44300 20.78200 10.29100 1.000 17.14000 277 THR B O 1
ATOM 1037 N N . SER B 1 53 ? 5.54300 21.68900 9.53800 1.000 11.88000 278 SER B N 1
ATOM 1038 C CA . SER B 1 53 ? 5.88400 21.31900 8.16800 1.000 12.61000 278 SER B CA 1
ATOM 1039 C C . SER B 1 53 ? 7.01200 22.17000 7.59400 1.000 14.35000 278 SER B C 1
ATOM 1040 O O . SER B 1 53 ? 7.64400 21.76300 6.61100 1.000 15.63000 278 SER B O 1
ATOM 1043 N N . THR B 1 54 ? 7.27900 23.33500 8.17200 1.000 13.21000 279 THR B N 1
ATOM 1044 C CA . THR B 1 54 ? 8.43900 24.13700 7.82000 1.000 15.77000 279 THR B CA 1
ATOM 1045 C C . THR B 1 54 ? 9.28900 24.36900 9.06300 1.000 19.41000 279 THR B C 1
ATOM 1046 O O . THR B 1 54 ? 8.77200 24.46700 10.17500 1.000 12.92000 279 THR B O 1
ATOM 1050 N N . SER B 1 55 ? 10.59700 24.47100 8.86000 1.000 17.23000 280 SER B N 1
ATOM 1051 C CA . SER B 1 55 ? 11.49600 24.76400 9.95500 1.000 20.33000 280 SER B CA 1
ATOM 1052 C C . SER B 1 55 ? 11.44000 26.24900 10.30400 1.000 20.08000 280 SER B C 1
ATOM 1053 O O . SER B 1 55 ? 10.98700 27.08600 9.51900 1.000 14.95000 280 SER B O 1
ATOM 1056 N N . GLY B 1 56 ? 11.87600 26.56300 11.50800 1.000 16.58000 281 GLY B N 1
ATOM 1057 C CA . GLY B 1 56 ? 11.96400 27.93000 11.98000 1.000 16.66000 281 GLY B CA 1
ATOM 1058 C C . GLY B 1 56 ? 11.47200 28.00900 13.40400 1.000 14.94000 281 GLY B C 1
ATOM 1059 O O . GLY B 1 56 ? 11.19800 27.00100 14.04200 1.000 14.08000 281 GLY B O 1
ATOM 1060 N N . GLU B 1 57 ? 11.31600 29.22300 13.91000 1.000 13.84000 282 GLU B N 1
ATOM 1061 C CA . GLU B 1 57 ? 10.81000 29.41000 15.26000 1.000 12.02000 282 GLU B CA 1
ATOM 1062 C C . GLU B 1 57 ? 9.30200 29.58500 15.17300 1.000 12.79000 282 GLU B C 1
ATOM 1063 O O . GLU B 1 57 ? 8.81000 30.44600 14.43300 1.000 14.57000 282 GLU B O 1
ATOM 1069 N N . LYS B 1 58 ? 8.58100 28.71900 15.86800 1.000 10.61000 283 LYS B N 1
ATOM 1070 C CA . LYS B 1 58 ? 7.13600 28.67000 15.82800 1.000 10.25000 283 LYS B CA 1
ATOM 1071 C C . LYS B 1 58 ? 6.58500 28.88300 17.22800 1.000 10.15000 283 LYS B C 1
ATOM 1072 O O . LYS B 1 58 ? 7.29900 28.77900 18.23500 1.000 12.02000 283 LYS B O 1
ATOM 1078 N N . ASP B 1 59 ? 5.31700 29.26500 17.27700 1.000 14.37000 284 ASP B N 1
ATOM 1079 C CA . ASP B 1 59 ? 4.61000 29.43200 18.53500 1.000 13.51000 284 ASP B CA 1
ATOM 1080 C C . ASP B 1 59 ? 3.24100 28.78500 18.45400 1.000 10.14000 284 ASP B C 1
ATOM 1081 O O . ASP B 1 59 ? 2.73800 28.45200 17.38000 1.000 15.20000 284 ASP B O 1
ATOM 1086 N N . GLY B 1 60 ? 2.64200 28.60500 19.61700 1.000 11.61000 285 GLY B N 1
ATOM 1087 C CA . GLY B 1 60 ? 1.29400 28.07500 19.66800 1.000 13.80000 285 GLY B CA 1
ATOM 1088 C C . GLY B 1 60 ? 0.69800 28.45900 20.99800 1.000 10.32000 285 GLY B C 1
ATOM 1089 O O . GLY B 1 60 ? 1.35300 29.09200 21.82600 1.000 10.64000 285 GLY B O 1
ATOM 1090 N N . ILE B 1 61 ? -0.57200 28.11600 21.18100 1.000 10.50000 286 ILE B N 1
ATOM 1091 C CA . ILE B 1 61 ? -1.25000 28.29600 22.45900 1.000 11.55000 286 ILE B CA 1
ATOM 1092 C C . ILE B 1 61 ? -1.84600 26.96200 22.88700 1.000 12.06000 286 ILE B C 1
ATOM 1093 O O . ILE B 1 61 ? -2.59300 26.33500 22.12600 1.000 11.57000 286 ILE B O 1
ATOM 1098 N N . VAL B 1 62 ? -1.51400 26.53100 24.10100 1.000 10.02000 287 VAL B N 1
ATOM 1099 C CA . VAL B 1 62 ? -2.09300 25.33400 24.69400 1.000 9.79000 287 VAL B CA 1
ATOM 1100 C C . VAL B 1 62 ? -3.25300 25.76600 25.57300 1.000 18.96000 287 VAL B C 1
ATOM 1101 O O . VAL B 1 62 ? -3.10500 26.68000 26.39600 1.000 18.46000 287 VAL B O 1
ATOM 1105 N N . GLU B 1 63 ? -4.40400 25.11800 25.40900 1.000 10.61000 288 GLU B N 1
ATOM 1106 C CA . GLU B 1 63 ? -5.48700 25.26200 26.37300 1.000 13.21000 288 GLU B CA 1
ATOM 1107 C C . GLU B 1 63 ? -5.34300 24.17600 27.43400 1.000 12.58000 288 GLU B C 1
ATOM 1108 O O . GLU B 1 63 ? -5.31000 22.99000 27.10600 1.000 14.98000 288 GLU B O 1
ATOM 1114 N N . VAL B 1 64 ? -5.25200 24.58600 28.69700 1.000 16.25000 289 VAL B N 1
ATOM 1115 C CA . VAL B 1 64 ? -5.23000 23.66800 29.83200 1.000 11.50000 289 VAL B CA 1
ATOM 1116 C C . VAL B 1 64 ? -6.63500 23.67200 30.42500 1.000 15.17000 289 VAL B C 1
ATOM 1117 O O . VAL B 1 64 ? -7.06400 24.67100 31.00600 1.000 15.83000 289 VAL B O 1
ATOM 1121 N N . HIS B 1 65 ? -7.35600 22.56700 30.26400 1.000 16.51000 290 HIS B N 1
ATOM 1122 C CA . HIS B 1 65 ? -8.74800 22.45700 30.68600 1.000 15.82000 290 HIS B CA 1
ATOM 1123 C C . HIS B 1 65 ? -8.82500 21.70200 32.00100 1.000 14.33000 290 HIS B C 1
ATOM 1124 O O . HIS B 1 65 ? -8.44600 20.53000 32.07200 1.000 18.32000 290 HIS B O 1
ATOM 1131 N N . TYR B 1 66 ? -9.32900 22.35600 33.01300 1.000 14.40000 291 TYR B N 1
ATOM 1132 C CA . TYR B 1 66 ? -9.29500 21.78800 34.34600 1.000 16.11000 291 TYR B CA 1
ATOM 1133 C C . TYR B 1 66 ? -10.56200 21.00300 34.64900 1.000 15.37000 291 TYR B C 1
ATOM 1134 O O . TYR B 1 66 ? -11.61300 21.22600 34.03400 1.000 17.50000 291 TYR B O 1
ATOM 1143 N N . PRO B 1 67 ? -10.48900 20.08800 35.61900 1.000 13.21000 292 PRO B N 1
ATOM 1144 C CA . PRO B 1 67 ? -11.67200 19.29900 36.00200 1.000 16.88000 292 PRO B CA 1
ATOM 1145 C C . PRO B 1 67 ? -12.83100 20.11700 36.53700 1.000 17.46000 292 PRO B C 1
ATOM 1146 O O . PRO B 1 67 ? -13.93800 19.57500 36.65200 1.000 19.36000 292 PRO B O 1
ATOM 1150 N N . ASP B 1 68 ? -12.60900 21.35000 36.98000 1.000 18.60000 293 ASP B N 1
ATOM 1151 C CA . ASP B 1 68 ? -13.71300 22.16400 37.46000 1.000 17.42000 293 ASP B CA 1
ATOM 1152 C C . ASP B 1 68 ? -14.34300 23.00100 36.34600 1.000 26.25000 293 ASP B C 1
ATOM 1153 O O . ASP B 1 68 ? -15.20800 23.83700 36.62800 1.000 32.23000 293 ASP B O 1
ATOM 1158 N N . GLY B 1 69 ? -13.93100 22.79400 35.09200 1.000 20.98000 294 GLY B N 1
ATOM 1159 C CA . GLY B 1 69 ? -14.51900 23.48700 33.96700 1.000 21.54000 294 GLY B CA 1
ATOM 1160 C C . GLY B 1 69 ? -13.86300 24.79400 33.57000 1.000 17.26000 294 GLY B C 1
ATOM 1161 O O . GLY B 1 69 ? -14.30900 25.41600 32.59800 1.000 21.99000 294 GLY B O 1
ATOM 1162 N N . THR B 1 70 ? -12.87500 25.26800 34.31800 1.000 16.42000 295 THR B N 1
ATOM 1163 C CA . THR B 1 70 ? -12.13900 26.46300 33.93600 1.000 19.46000 295 THR B CA 1
ATOM 1164 C C . THR B 1 70 ? -11.01200 26.10400 32.96000 1.000 19.08000 295 THR B C 1
ATOM 1165 O O . THR B 1 70 ? -10.68300 24.93400 32.75300 1.000 22.98000 295 THR B O 1
ATOM 1169 N N . VAL B 1 71 ? -10.44100 27.13000 32.32100 1.000 17.31000 296 VAL B N 1
ATOM 1170 C CA . VAL B 1 71 ? -9.46900 26.94800 31.24400 1.000 16.50000 296 VAL B CA 1
ATOM 1171 C C . VAL B 1 71 ? -8.36900 27.98400 31.39200 1.000 22.17000 296 VAL B C 1
ATOM 1172 O O . VAL B 1 71 ? -8.64100 29.15300 31.67800 1.000 29.91000 296 VAL B O 1
ATOM 1176 N N . ASP B 1 72 ? -7.12500 27.56100 31.20000 1.000 19.31000 297 ASP B N 1
ATOM 1177 C CA . ASP B 1 72 ? -5.99100 28.47100 31.10200 1.000 21.88000 297 ASP B CA 1
ATOM 1178 C C . ASP B 1 72 ? -5.40800 28.37200 29.70200 1.000 17.71000 297 ASP B C 1
ATOM 1179 O O . ASP B 1 72 ? -5.17200 27.26700 29.21300 1.000 23.95000 297 ASP B O 1
ATOM 1184 N N . ASP B 1 73 ? -5.11100 29.51600 29.08500 1.000 15.55000 298 ASP B N 1
ATOM 1185 C CA . ASP B 1 73 ? -4.36500 29.53600 27.83200 1.000 13.25000 298 ASP B CA 1
ATOM 1186 C C . ASP B 1 73 ? -2.89600 29.81700 28.12300 1.000 16.62000 298 ASP B C 1
ATOM 1187 O O . ASP B 1 73 ? -2.57200 30.75100 28.86000 1.000 19.48000 298 ASP B O 1
ATOM 1192 N N . VAL B 1 74 ? -2.01100 29.03000 27.52200 1.000 12.23000 299 VAL B N 1
ATOM 1193 C CA . VAL B 1 74 ? -0.58000 29.13100 27.78300 1.000 14.94000 299 VAL B CA 1
ATOM 1194 C C . VAL B 1 74 ? 0.14300 29.31500 26.45800 1.000 10.62000 299 VAL B C 1
ATOM 1195 O O . VAL B 1 74 ? 0.09900 28.43300 25.59800 1.000 10.48000 299 VAL B O 1
ATOM 1199 N N . ASN B 1 75 ? 0.81100 30.45700 26.29400 1.000 18.21000 300 ASN B N 1
ATOM 1200 C CA . ASN B 1 75 ? 1.59300 30.68100 25.08200 1.000 18.85000 300 ASN B CA 1
ATOM 1201 C C . ASN B 1 75 ? 2.86700 29.85800 25.11400 1.000 17.85000 300 ASN B C 1
ATOM 1202 O O . ASN B 1 75 ? 3.63500 29.93700 26.07200 1.000 14.74000 300 ASN B O 1
ATOM 1207 N N . VAL B 1 76 ? 3.13900 29.12400 24.03700 1.000 11.96000 301 VAL B N 1
ATOM 1208 C CA . VAL B 1 76 ? 4.32200 28.28300 24.01000 1.000 12.11000 301 VAL B CA 1
ATOM 1209 C C . VAL B 1 76 ? 5.08500 28.58100 22.72600 1.000 12.89000 301 VAL B C 1
ATOM 1210 O O . VAL B 1 76 ? 4.55400 29.16400 21.77800 1.000 12.81000 301 VAL B O 1
ATOM 1214 N N . LYS B 1 77 ? 6.34100 28.14200 22.70100 1.000 11.03000 302 LYS B N 1
ATOM 1215 C CA . LYS B 1 77 ? 7.24900 28.33000 21.58100 1.000 11.60000 302 LYS B CA 1
ATOM 1216 C C . LYS B 1 77 ? 7.76900 26.96300 21.16200 1.000 12.16000 302 LYS B C 1
ATOM 1217 O O . LYS B 1 77 ? 8.00600 26.08900 22.00900 1.000 19.95000 302 LYS B O 1
ATOM 1223 N N . VAL B 1 78 ? 7.88600 26.74600 19.85300 1.000 13.20000 303 VAL B N 1
ATOM 1224 C CA . VAL B 1 78 ? 8.42200 25.49400 19.32900 1.000 12.67000 303 VAL B CA 1
ATOM 1225 C C . VAL B 1 78 ? 9.45100 25.81900 18.26300 1.000 16.61000 303 VAL B C 1
ATOM 1226 O O . VAL B 1 78 ? 9.15300 26.54300 17.30400 1.000 15.76000 303 VAL B O 1
ATOM 1230 N N . THR B 1 79 ? 10.66100 25.31300 18.44100 1.000 12.83000 304 THR B N 1
ATOM 1231 C CA . THR B 1 79 ? 11.69000 25.43100 17.42900 1.000 15.56000 304 THR B CA 1
ATOM 1232 C C . THR B 1 79 ? 11.61500 24.19100 16.56200 1.000 16.64000 304 THR B C 1
ATOM 1233 O O . THR B 1 79 ? 11.66400 23.07000 17.07700 1.000 13.93000 304 THR B O 1
ATOM 1237 N N . VAL B 1 80 ? 11.47900 24.38800 15.25800 1.000 14.01000 305 VAL B N 1
ATOM 1238 C CA . VAL B 1 80 ? 11.42000 23.28100 14.31600 1.000 14.53000 305 VAL B CA 1
ATOM 1239 C C . VAL B 1 80 ? 12.69200 23.31600 13.48700 1.000 15.41000 305 VAL B C 1
ATOM 1240 O O . VAL B 1 80 ? 12.95500 24.29500 12.78200 1.000 21.05000 305 VAL B O 1
ATOM 1244 N N . THR B 1 81 ? 13.48800 22.26700 13.58800 1.000 16.95000 306 THR B N 1
ATOM 1245 C CA . THR B 1 81 ? 14.74100 22.20200 12.86000 1.000 17.20000 306 THR B CA 1
ATOM 1246 C C . THR B 1 81 ? 14.52300 21.49800 11.52900 1.000 17.86000 306 THR B C 1
ATOM 1247 O O . THR B 1 81 ? 13.56200 20.75000 11.35100 1.000 28.98000 306 THR B O 1
ATOM 1251 N N . SER B 1 82 ? 15.43200 21.75300 10.58800 1.000 23.04000 307 SER B N 1
ATOM 1252 C CA . SER B 1 82 ? 15.36900 21.15700 9.25600 1.000 28.52000 307 SER B CA 1
ATOM 1253 C C . SER B 1 82 ? 15.71400 19.67500 9.23200 1.000 40.65000 307 SER B C 1
ATOM 1254 O O . SER B 1 82 ? 16.52600 19.20300 10.02800 1.000 43.48000 307 SER B O 1
#

B-factor: mean 21.2, std 10.47, range [6.93, 71.65]

Secondary structure (DSSP, 8-state):
----HHHH----B--EEEETT----GGGGBTTGGGS-TT-EEEEPTT-S--TTS-EEEEEEEEEE-TTS-EEEEEEEEEEE-/-HHHH----B--EEEETT----GGGGBTTGGGS-TT-EEEEPTT-S--TTS-EEEEEEEEEE-TTS-EEEEEEEEEEE-